Protein AF-A0AAU6HCB4-F1 (afdb_monomer_lite)

Structure (mmCIF, N/CA/C/O backbone):
data_AF-A0AAU6HCB4-F1
#
_entry.id   AF-A0AAU6HCB4-F1
#
loop_
_atom_site.group_PDB
_atom_site.id
_atom_site.type_symbol
_atom_site.label_atom_id
_atom_site.label_alt_id
_atom_site.label_comp_id
_atom_site.label_asym_id
_atom_site.label_entity_id
_atom_site.label_seq_id
_atom_site.pdbx_PDB_ins_code
_atom_site.Cartn_x
_atom_site.Cartn_y
_atom_site.Cartn_z
_atom_site.occupancy
_atom_site.B_iso_or_equiv
_atom_site.auth_seq_id
_atom_site.auth_comp_id
_atom_site.auth_asym_id
_atom_site.auth_atom_id
_atom_site.pdbx_PDB_model_num
ATOM 1 N N . MET A 1 1 ? 17.842 -34.068 -38.837 1.00 42.84 1 MET A N 1
ATOM 2 C CA . MET A 1 1 ? 18.271 -33.497 -37.543 1.00 42.84 1 MET A CA 1
ATOM 3 C C . MET A 1 1 ? 17.890 -32.027 -37.575 1.00 42.84 1 MET A C 1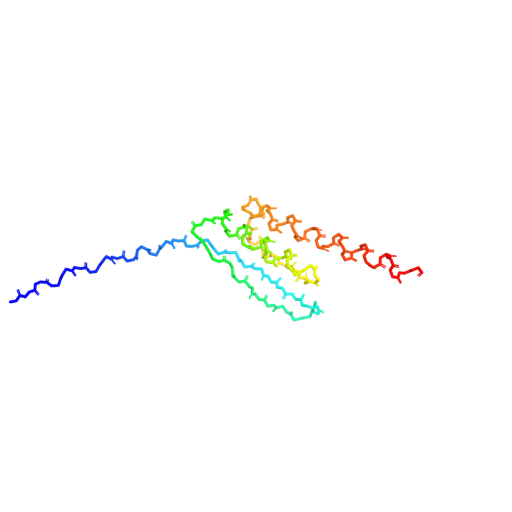
ATOM 5 O O . MET A 1 1 ? 18.542 -31.269 -38.276 1.00 42.84 1 MET A O 1
ATOM 9 N N . THR A 1 2 ? 16.770 -31.654 -36.957 1.00 51.44 2 THR A N 1
ATOM 10 C CA . THR A 1 2 ? 16.281 -30.265 -36.953 1.00 51.44 2 THR A CA 1
ATOM 11 C C . THR A 1 2 ? 16.811 -29.589 -35.698 1.00 51.44 2 THR A C 1
ATOM 13 O O . THR A 1 2 ? 16.559 -30.075 -34.598 1.00 51.44 2 THR A O 1
ATOM 16 N N . ALA A 1 3 ? 17.593 -28.52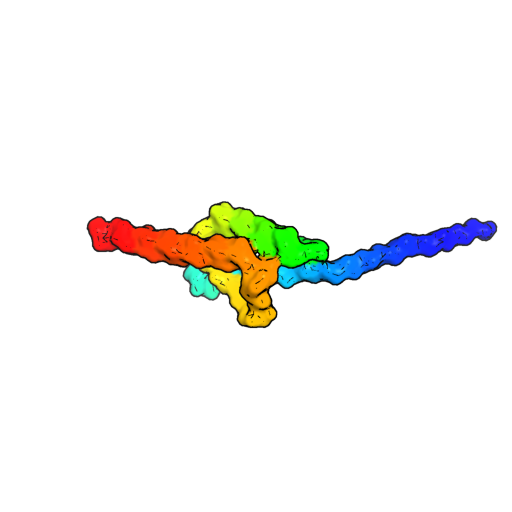3 -35.861 1.00 51.69 3 ALA A N 1
ATOM 17 C CA . ALA A 1 3 ? 18.108 -27.742 -34.746 1.00 51.69 3 ALA A CA 1
ATOM 18 C C . ALA A 1 3 ? 16.939 -27.056 -34.020 1.00 51.69 3 ALA A C 1
ATOM 20 O O . ALA A 1 3 ? 16.182 -26.308 -34.638 1.00 51.69 3 ALA A O 1
ATOM 21 N N . LEU A 1 4 ? 16.790 -27.329 -32.720 1.00 53.31 4 LEU A N 1
ATOM 22 C CA . LEU A 1 4 ? 15.953 -26.523 -31.836 1.00 53.31 4 LEU A CA 1
ATOM 23 C C . LEU A 1 4 ? 16.580 -25.126 -31.778 1.00 53.31 4 LEU A C 1
ATOM 25 O O . LEU A 1 4 ? 17.709 -24.976 -31.310 1.00 53.31 4 LEU A O 1
ATOM 29 N N . ALA A 1 5 ? 15.866 -24.115 -32.266 1.00 64.06 5 ALA A N 1
ATOM 30 C CA . ALA A 1 5 ? 16.219 -22.735 -31.970 1.00 64.06 5 ALA A CA 1
ATOM 31 C C . ALA A 1 5 ? 16.183 -22.543 -30.440 1.00 64.06 5 ALA A C 1
ATOM 33 O O . ALA A 1 5 ? 15.260 -23.057 -29.799 1.00 64.06 5 ALA A O 1
ATOM 34 N N . PRO A 1 6 ? 17.162 -21.847 -29.836 1.00 55.50 6 PRO A N 1
ATOM 35 C CA . PRO A 1 6 ? 17.092 -21.526 -28.420 1.00 55.50 6 PRO A CA 1
ATOM 36 C C . PRO A 1 6 ? 15.836 -20.685 -28.171 1.00 55.50 6 PRO A C 1
ATOM 38 O O . PRO A 1 6 ? 15.577 -19.720 -28.893 1.00 55.50 6 PRO A O 1
ATOM 41 N N . ALA A 1 7 ? 15.038 -21.081 -27.177 1.00 62.69 7 ALA A N 1
ATOM 42 C CA . ALA A 1 7 ? 13.929 -20.267 -26.699 1.00 62.69 7 ALA A CA 1
ATOM 43 C C . ALA A 1 7 ? 14.469 -18.873 -26.329 1.00 62.69 7 ALA A C 1
ATOM 45 O O . ALA A 1 7 ? 15.576 -18.795 -25.783 1.00 62.69 7 ALA A O 1
ATOM 46 N N . PRO A 1 8 ? 13.746 -17.778 -26.631 1.00 51.69 8 PRO A N 1
ATOM 47 C CA . PRO A 1 8 ? 14.146 -16.470 -26.140 1.00 51.69 8 PRO A CA 1
ATOM 48 C C . PRO A 1 8 ? 14.251 -16.575 -24.619 1.00 51.69 8 PRO A C 1
ATOM 50 O O . PRO A 1 8 ? 13.296 -16.990 -23.964 1.00 51.69 8 PRO A O 1
ATOM 53 N N . ALA A 1 9 ? 15.430 -16.272 -24.074 1.00 54.44 9 ALA A N 1
ATOM 54 C CA . ALA A 1 9 ? 15.582 -16.113 -22.642 1.00 54.44 9 ALA A CA 1
ATOM 55 C C . ALA A 1 9 ? 14.585 -15.030 -22.234 1.00 54.44 9 ALA A C 1
ATOM 57 O O . ALA A 1 9 ? 14.717 -13.881 -22.660 1.00 54.44 9 ALA A O 1
ATOM 58 N N . THR A 1 10 ? 13.544 -15.419 -21.498 1.00 53.25 10 THR A N 1
ATOM 59 C CA . THR A 1 10 ? 12.694 -14.472 -20.792 1.00 53.25 10 THR A CA 1
ATOM 60 C C . THR A 1 10 ? 13.654 -13.677 -19.928 1.00 53.25 10 THR A C 1
ATOM 62 O O . THR A 1 10 ? 14.250 -14.216 -19.001 1.00 53.25 10 THR A O 1
ATOM 65 N N . VAL A 1 11 ? 13.920 -12.436 -20.322 1.00 53.03 11 VAL A N 1
ATOM 66 C CA . VAL A 1 11 ? 14.580 -11.483 -19.445 1.00 53.03 11 VAL A CA 1
ATOM 67 C C . VAL A 1 11 ? 13.643 -11.402 -18.252 1.00 53.03 11 VAL A C 1
ATOM 69 O O . VAL A 1 11 ? 12.514 -10.937 -18.410 1.00 53.03 11 VAL A O 1
ATOM 72 N N . ASP A 1 12 ? 14.060 -11.957 -17.116 1.00 52.81 12 ASP A N 1
ATOM 73 C CA . ASP A 1 12 ? 13.495 -11.607 -15.820 1.00 52.81 12 ASP A CA 1
ATOM 74 C C . ASP A 1 12 ? 13.685 -10.093 -15.734 1.00 52.81 12 ASP A C 1
ATOM 76 O O . ASP A 1 12 ? 14.787 -9.595 -15.494 1.00 52.81 12 ASP A O 1
ATOM 80 N N . ALA A 1 13 ? 12.657 -9.345 -16.137 1.00 57.88 13 ALA A N 1
ATOM 81 C CA . ALA A 1 13 ? 12.622 -7.925 -15.882 1.00 57.88 13 ALA A CA 1
ATOM 82 C C . ALA A 1 13 ? 12.709 -7.817 -14.364 1.00 57.88 13 ALA A C 1
ATOM 84 O O . ALA A 1 13 ? 11.894 -8.429 -13.681 1.00 57.88 13 ALA A O 1
ATOM 85 N N . ASP A 1 14 ? 13.723 -7.119 -13.858 1.00 68.62 14 ASP A N 1
ATOM 86 C CA . ASP A 1 14 ? 13.866 -6.846 -12.432 1.00 68.62 14 ASP A CA 1
ATOM 87 C C . ASP A 1 14 ? 12.599 -6.085 -12.008 1.00 68.62 14 ASP A C 1
ATOM 89 O O . ASP A 1 14 ? 12.431 -4.898 -12.308 1.00 68.62 14 ASP A O 1
ATOM 93 N N . LEU A 1 15 ? 11.614 -6.824 -11.488 1.00 77.62 15 LEU A N 1
ATOM 94 C CA . LEU A 1 15 ? 10.328 -6.269 -11.109 1.00 77.62 15 LEU A CA 1
ATOM 95 C C . LEU A 1 15 ? 10.548 -5.488 -9.825 1.00 77.62 15 LEU A C 1
ATOM 97 O O . LEU A 1 15 ? 11.123 -5.979 -8.857 1.00 77.62 15 LEU A O 1
ATOM 101 N N . VAL A 1 16 ? 10.058 -4.257 -9.819 1.00 83.62 16 VAL A N 1
ATOM 102 C CA . VAL A 1 16 ? 9.971 -3.475 -8.600 1.00 83.62 16 VAL A CA 1
ATOM 103 C C . VAL A 1 16 ? 8.838 -4.060 -7.778 1.00 83.62 16 VAL A C 1
ATOM 105 O O . VAL A 1 16 ? 7.697 -4.102 -8.242 1.00 83.62 16 VAL A O 1
ATOM 108 N N . THR A 1 17 ? 9.163 -4.479 -6.562 1.00 85.62 17 THR A N 1
ATOM 109 C CA . THR A 1 17 ? 8.195 -4.980 -5.590 1.00 85.62 17 THR A CA 1
ATOM 110 C C . THR A 1 17 ? 8.019 -3.958 -4.476 1.00 85.62 17 THR A C 1
ATOM 112 O O . THR A 1 17 ? 8.984 -3.553 -3.830 1.00 85.62 17 THR A O 1
ATOM 115 N N . LEU A 1 18 ? 6.775 -3.561 -4.227 1.00 86.44 18 LEU A N 1
ATOM 116 C CA . LEU A 1 18 ? 6.372 -2.816 -3.038 1.00 86.44 18 LEU A CA 1
ATOM 117 C C . LEU A 1 18 ? 5.556 -3.735 -2.136 1.00 86.44 18 LEU A C 1
ATOM 119 O O . LEU A 1 18 ? 4.511 -4.230 -2.551 1.00 86.44 18 LEU A O 1
ATOM 123 N N . THR A 1 19 ? 5.990 -3.916 -0.892 1.00 89.44 19 THR A N 1
ATOM 124 C CA . THR A 1 19 ? 5.250 -4.708 0.096 1.00 89.44 19 THR A CA 1
ATOM 125 C C . THR A 1 19 ? 4.585 -3.789 1.110 1.00 89.44 19 THR A C 1
ATOM 127 O O . THR A 1 19 ? 5.261 -3.055 1.829 1.00 89.44 19 THR A O 1
ATOM 130 N N . LEU A 1 20 ? 3.257 -3.852 1.186 1.00 88.38 20 LEU A N 1
ATOM 131 C CA . LEU A 1 20 ? 2.456 -3.183 2.209 1.00 88.38 20 LEU A CA 1
ATOM 132 C C . LEU A 1 20 ? 2.006 -4.208 3.245 1.00 88.38 20 LEU A C 1
ATOM 134 O O . LEU A 1 20 ? 1.409 -5.219 2.885 1.00 88.38 20 LEU A O 1
ATOM 138 N N . HIS A 1 21 ? 2.238 -3.950 4.524 1.00 89.19 21 HIS A N 1
ATOM 139 C CA . HIS A 1 21 ? 1.615 -4.723 5.593 1.00 89.19 21 HIS A CA 1
ATOM 140 C C . HIS A 1 21 ? 0.260 -4.107 5.904 1.00 89.19 21 HIS A C 1
ATOM 142 O O . HIS A 1 21 ? 0.167 -2.913 6.171 1.00 89.19 21 HIS A O 1
ATOM 148 N N . VAL A 1 22 ? -0.800 -4.907 5.852 1.00 90.06 22 VAL A N 1
ATOM 149 C CA . VAL A 1 22 ? -2.166 -4.431 6.085 1.00 90.06 22 VAL A CA 1
ATOM 150 C C . VAL A 1 22 ? -2.824 -5.194 7.219 1.00 90.06 22 VAL A C 1
ATOM 152 O O . VAL A 1 22 ? -2.566 -6.385 7.409 1.00 90.06 22 VAL A O 1
ATOM 155 N N . SER A 1 23 ? -3.691 -4.518 7.959 1.00 88.06 23 SER A N 1
ATOM 156 C CA . SER A 1 23 ? -4.450 -5.102 9.056 1.00 88.06 23 SER A CA 1
ATOM 157 C C . SER A 1 23 ? -5.847 -4.495 9.126 1.00 88.06 23 SER A C 1
ATOM 159 O O . SER A 1 23 ? -6.008 -3.281 9.036 1.00 88.06 23 SER A O 1
ATOM 161 N N . ASP A 1 24 ? -6.857 -5.346 9.286 1.00 86.75 24 ASP A N 1
ATOM 162 C CA . ASP A 1 24 ? -8.254 -4.937 9.503 1.00 86.75 24 ASP A CA 1
ATOM 163 C C . ASP A 1 24 ? -8.548 -4.704 10.996 1.00 86.75 24 ASP A C 1
ATOM 165 O O . ASP A 1 24 ? -9.332 -3.838 11.368 1.00 86.75 24 ASP A O 1
ATOM 169 N N . ASP A 1 25 ? -7.861 -5.438 11.876 1.00 85.00 25 ASP A N 1
ATOM 170 C CA . ASP A 1 25 ? -8.080 -5.434 13.325 1.00 85.00 25 ASP A CA 1
ATOM 171 C C . ASP A 1 25 ? -6.938 -4.783 14.125 1.00 85.00 25 ASP A C 1
ATOM 173 O O . ASP A 1 25 ? -6.987 -4.756 15.358 1.00 85.00 25 ASP A O 1
ATOM 177 N N . GLN A 1 26 ? -5.903 -4.288 13.436 1.00 81.38 26 GLN A N 1
ATOM 178 C CA . GLN A 1 26 ? -4.638 -3.789 13.997 1.00 81.38 26 GLN A CA 1
ATOM 179 C C . GLN A 1 26 ? -3.896 -4.808 14.883 1.00 81.38 26 GLN A C 1
ATOM 181 O O . GLN A 1 26 ? -3.033 -4.438 15.683 1.00 81.38 26 GLN A O 1
ATOM 186 N N . LYS A 1 27 ? -4.216 -6.102 14.764 1.00 84.62 27 LYS A N 1
ATOM 187 C CA . LYS A 1 27 ? -3.573 -7.188 15.528 1.00 84.62 27 LYS A CA 1
ATOM 188 C C . LYS A 1 27 ? -2.932 -8.213 14.611 1.00 84.62 27 LYS A C 1
ATOM 190 O O . LYS A 1 27 ? -1.865 -8.731 14.935 1.00 84.62 27 LYS A O 1
ATOM 195 N N . THR A 1 28 ? -3.573 -8.498 13.484 1.00 88.31 28 THR A N 1
ATOM 196 C CA . THR A 1 28 ? -3.102 -9.458 12.493 1.00 88.31 28 THR A CA 1
ATOM 197 C C . THR A 1 28 ? -2.662 -8.708 11.247 1.00 88.31 28 THR A C 1
ATOM 199 O O . THR A 1 28 ? -3.472 -8.052 10.594 1.00 88.31 28 THR A O 1
ATOM 202 N N . TRP A 1 29 ? -1.374 -8.800 10.926 1.00 88.94 29 TRP A N 1
ATOM 203 C CA . TRP A 1 29 ? -0.768 -8.104 9.796 1.00 88.94 29 TRP A CA 1
ATOM 204 C C . TRP A 1 29 ? -0.486 -9.076 8.657 1.00 88.94 29 TRP A C 1
ATOM 206 O O . TRP A 1 29 ? 0.115 -10.133 8.857 1.00 88.94 29 TRP A O 1
ATOM 216 N N . HIS A 1 30 ? -0.913 -8.701 7.456 1.00 89.00 30 HIS A N 1
ATOM 217 C CA . HIS A 1 30 ? -0.732 -9.484 6.244 1.00 89.00 30 HIS A CA 1
ATOM 218 C C . HIS A 1 30 ? 0.092 -8.691 5.227 1.00 89.00 30 HIS A C 1
ATOM 220 O O . HIS A 1 30 ? -0.290 -7.569 4.895 1.00 89.00 30 HIS A O 1
ATOM 226 N N . PRO A 1 31 ? 1.201 -9.245 4.711 1.00 89.94 31 PRO A N 1
ATOM 227 C CA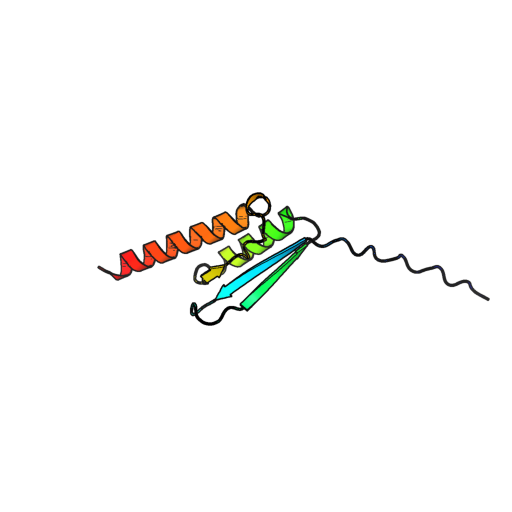 . PRO A 1 31 ? 1.945 -8.602 3.641 1.00 89.94 31 PRO A CA 1
ATOM 228 C C . PRO A 1 31 ? 1.186 -8.734 2.315 1.00 89.94 31 PRO A C 1
ATOM 230 O O . PRO A 1 31 ? 0.760 -9.824 1.930 1.00 89.94 31 PRO A O 1
ATOM 233 N N . ILE A 1 32 ? 1.054 -7.624 1.599 1.00 89.69 32 ILE A N 1
ATOM 234 C CA . ILE A 1 32 ? 0.531 -7.535 0.238 1.00 89.69 32 ILE A CA 1
ATOM 235 C C . ILE A 1 32 ? 1.647 -6.987 -0.644 1.00 89.69 32 ILE A C 1
ATOM 237 O O . ILE A 1 32 ? 2.094 -5.858 -0.451 1.00 89.69 32 ILE A O 1
ATOM 241 N N . ALA A 1 33 ? 2.090 -7.793 -1.604 1.00 89.38 33 ALA A N 1
ATOM 242 C CA . ALA A 1 33 ? 3.095 -7.396 -2.579 1.00 89.38 33 ALA A CA 1
ATOM 243 C C . ALA A 1 33 ? 2.434 -6.824 -3.840 1.00 89.38 33 ALA A C 1
ATOM 245 O O . ALA A 1 33 ? 1.451 -7.368 -4.349 1.00 89.38 33 ALA A O 1
ATOM 246 N N . PHE A 1 34 ? 2.996 -5.728 -4.337 1.00 88.44 34 PHE A N 1
ATOM 247 C CA . PHE A 1 34 ? 2.666 -5.111 -5.611 1.00 88.44 34 PHE A CA 1
ATOM 248 C C . PHE A 1 34 ? 3.906 -5.150 -6.494 1.00 88.44 34 PHE A C 1
ATOM 250 O O . PHE A 1 34 ? 4.893 -4.477 -6.200 1.00 88.44 34 PHE A O 1
ATOM 257 N N . ASP A 1 35 ? 3.835 -5.917 -7.577 1.00 89.00 35 ASP A N 1
ATOM 258 C CA . ASP A 1 35 ? 4.946 -6.114 -8.502 1.00 89.00 35 ASP A CA 1
ATOM 259 C C . ASP A 1 35 ? 4.704 -5.380 -9.819 1.00 89.00 35 ASP A C 1
ATOM 261 O O . ASP A 1 35 ? 3.599 -5.380 -10.372 1.00 89.00 35 ASP A O 1
ATOM 265 N N . GLY A 1 36 ? 5.753 -4.774 -10.369 1.00 84.88 36 GLY A N 1
ATOM 266 C CA . GLY A 1 36 ? 5.656 -4.130 -11.668 1.00 84.88 36 GLY A CA 1
ATOM 267 C C . GLY A 1 36 ? 6.993 -3.731 -12.261 1.00 84.88 36 GLY A C 1
ATOM 268 O O . GLY A 1 36 ? 7.986 -3.539 -11.574 1.00 84.88 36 GLY A O 1
ATOM 269 N N . GLU A 1 37 ? 7.004 -3.526 -13.573 1.00 84.50 37 GLU A N 1
ATOM 270 C CA . 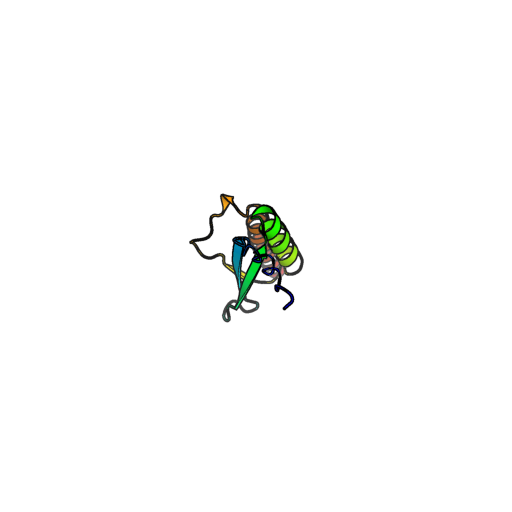GLU A 1 37 ? 8.221 -3.184 -14.321 1.00 84.50 37 GLU A CA 1
ATOM 271 C C . GLU A 1 37 ? 8.788 -1.794 -13.967 1.00 84.50 37 GLU A C 1
ATOM 273 O O . GLU A 1 37 ? 9.883 -1.441 -14.402 1.00 84.50 37 GLU A O 1
ATOM 278 N N . ARG A 1 38 ? 8.021 -0.945 -13.258 1.00 84.62 38 ARG A N 1
ATOM 279 C CA . ARG A 1 38 ? 8.408 0.432 -12.902 1.00 84.62 38 ARG A CA 1
ATOM 280 C C . ARG A 1 38 ? 7.827 0.866 -11.550 1.00 84.62 38 ARG A C 1
ATOM 282 O O . ARG A 1 38 ? 6.629 0.648 -11.342 1.00 84.62 38 ARG A O 1
ATOM 289 N N . PRO A 1 39 ? 8.567 1.640 -10.727 1.00 84.12 39 PRO A N 1
ATOM 290 C CA . PRO A 1 39 ? 8.061 2.153 -9.447 1.00 84.12 39 PRO A CA 1
ATOM 291 C C . PRO A 1 39 ? 6.772 2.967 -9.597 1.00 84.12 39 PRO A C 1
ATOM 293 O O . PRO A 1 39 ? 5.817 2.768 -8.862 1.00 84.12 39 PRO A O 1
ATOM 296 N N . ALA A 1 40 ? 6.675 3.812 -10.631 1.00 86.62 40 ALA A N 1
ATOM 297 C CA . ALA A 1 40 ? 5.479 4.622 -10.883 1.00 86.62 40 ALA A CA 1
ATOM 298 C C . ALA A 1 40 ? 4.220 3.796 -11.218 1.00 86.62 40 ALA A C 1
ATOM 300 O O . ALA A 1 40 ? 3.096 4.267 -11.024 1.00 86.62 40 ALA A O 1
ATOM 301 N N . TYR A 1 41 ? 4.393 2.590 -11.770 1.00 88.19 41 TYR A N 1
ATOM 302 C CA . TYR A 1 41 ? 3.280 1.682 -12.041 1.00 88.19 41 TYR A CA 1
ATOM 303 C C . TYR A 1 41 ? 2.800 1.027 -10.745 1.00 88.19 41 TYR A C 1
ATOM 305 O O . TYR A 1 41 ? 1.607 1.078 -10.445 1.00 88.19 41 TYR A O 1
ATO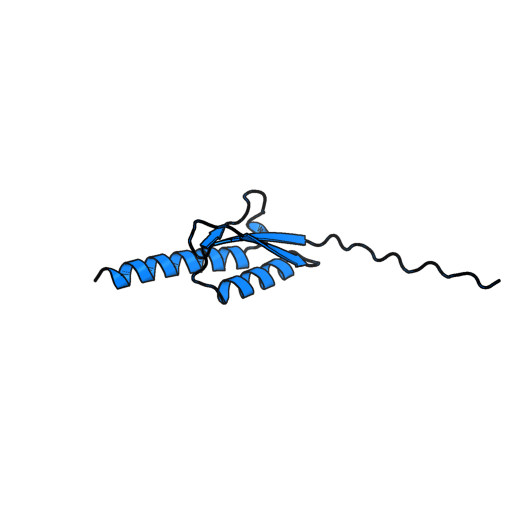M 313 N N . VAL A 1 42 ? 3.748 0.517 -9.959 1.00 90.06 42 VAL A N 1
ATOM 314 C CA . VAL A 1 42 ? 3.518 -0.071 -8.635 1.00 90.06 42 VAL A CA 1
ATOM 315 C C . VAL A 1 42 ? 2.864 0.945 -7.693 1.00 90.06 42 VAL A C 1
ATOM 317 O O . VAL A 1 42 ? 1.824 0.656 -7.109 1.00 90.06 42 VAL A O 1
ATOM 320 N N . ASP A 1 43 ? 3.369 2.182 -7.653 1.00 89.56 43 ASP A N 1
ATOM 321 C CA . ASP A 1 43 ? 2.808 3.291 -6.870 1.00 89.56 43 ASP A CA 1
ATOM 322 C C . ASP A 1 43 ? 1.343 3.576 -7.232 1.00 89.56 43 ASP A C 1
ATOM 324 O O . ASP A 1 43 ? 0.491 3.800 -6.376 1.00 89.56 43 ASP A O 1
ATOM 328 N N . LYS A 1 44 ? 1.008 3.541 -8.528 1.00 90.56 44 LYS A N 1
ATOM 329 C CA . LYS A 1 44 ? -0.373 3.749 -8.979 1.00 90.56 44 LYS A CA 1
ATOM 330 C C . LYS A 1 44 ? -1.284 2.588 -8.572 1.00 90.56 44 LYS A C 1
ATOM 332 O O . LYS A 1 44 ? -2.441 2.840 -8.236 1.00 90.56 44 LYS A O 1
ATOM 337 N N . GLN A 1 45 ? -0.804 1.349 -8.653 1.00 91.00 45 GLN A N 1
ATOM 338 C CA . GLN A 1 45 ? -1.582 0.167 -8.277 1.00 91.00 45 GLN A CA 1
ATOM 339 C C . GLN A 1 45 ? -1.839 0.118 -6.772 1.00 91.00 45 GLN A C 1
ATOM 341 O O . GLN A 1 45 ? -2.992 -0.018 -6.366 1.00 91.00 45 GLN A O 1
ATOM 346 N N . ALA A 1 46 ? -0.795 0.301 -5.965 1.00 89.81 46 ALA A N 1
ATOM 347 C CA . ALA A 1 46 ? -0.893 0.314 -4.513 1.00 89.81 46 ALA A CA 1
ATOM 348 C C . ALA A 1 46 ? -1.812 1.445 -4.024 1.00 89.81 46 ALA A C 1
ATOM 350 O O . ALA A 1 46 ? -2.750 1.191 -3.269 1.00 89.81 46 ALA A O 1
ATOM 351 N N . ALA A 1 47 ? -1.653 2.667 -4.544 1.00 90.12 47 ALA A N 1
ATOM 352 C CA . ALA A 1 47 ? -2.543 3.784 -4.218 1.00 90.12 47 ALA A CA 1
ATOM 353 C C . ALA A 1 47 ? -4.014 3.510 -4.584 1.00 90.12 47 ALA A C 1
ATOM 355 O O . ALA A 1 47 ? -4.919 3.809 -3.807 1.00 90.12 47 ALA A O 1
ATOM 356 N N . ALA A 1 48 ? -4.279 2.925 -5.758 1.00 91.69 48 ALA A N 1
ATOM 357 C CA . ALA A 1 48 ? -5.642 2.580 -6.160 1.00 91.69 48 ALA A CA 1
ATOM 358 C C . ALA A 1 48 ? -6.256 1.510 -5.244 1.00 91.69 48 ALA A C 1
ATOM 360 O O . ALA A 1 48 ? -7.416 1.633 -4.858 1.00 91.69 48 ALA A O 1
ATOM 361 N N . TRP A 1 49 ? -5.469 0.503 -4.862 1.00 90.81 49 TRP A N 1
ATOM 362 C CA . TRP A 1 49 ? -5.903 -0.564 -3.964 1.00 90.81 49 TRP A CA 1
ATOM 363 C C . TRP A 1 49 ? -6.232 -0.044 -2.557 1.00 90.81 49 TRP A C 1
ATOM 365 O O . TRP A 1 49 ? -7.250 -0.443 -1.986 1.00 90.81 49 TRP A O 1
ATOM 375 N N . LEU A 1 50 ? -5.413 0.880 -2.039 1.00 88.81 50 LEU A N 1
ATOM 376 C CA . LEU A 1 50 ? -5.631 1.570 -0.763 1.00 88.81 50 LEU A CA 1
ATOM 377 C C . LEU A 1 50 ? -6.883 2.442 -0.782 1.00 88.81 50 LEU A C 1
ATOM 379 O O . LEU A 1 50 ? -7.670 2.430 0.158 1.00 88.81 50 LEU A O 1
ATOM 383 N N . LYS A 1 51 ? -7.114 3.161 -1.882 1.00 87.69 51 LYS A N 1
ATOM 384 C CA . LYS A 1 51 ? -8.281 4.035 -2.031 1.00 87.69 51 LYS A CA 1
ATOM 385 C C . LYS A 1 51 ? -9.613 3.286 -1.926 1.00 87.69 51 LYS A C 1
ATOM 387 O O . LYS A 1 51 ? -10.600 3.858 -1.469 1.00 87.69 51 LYS A O 1
ATOM 392 N N . GLU A 1 52 ? -9.654 2.029 -2.361 1.00 86.94 52 GLU A N 1
ATOM 393 C CA . GLU A 1 52 ? -10.833 1.163 -2.228 1.00 86.94 52 GLU A CA 1
ATOM 394 C C . GLU A 1 52 ? -11.010 0.588 -0.813 1.00 86.94 52 GLU A C 1
ATOM 396 O O . GLU A 1 52 ? -12.053 0.004 -0.527 1.00 86.94 52 GLU A O 1
ATOM 401 N N . ARG A 1 53 ? -10.005 0.724 0.062 1.00 86.19 53 ARG A N 1
ATOM 402 C CA . ARG A 1 53 ? -9.946 0.115 1.401 1.00 86.19 53 ARG A CA 1
ATOM 403 C C . ARG A 1 53 ? -9.510 1.142 2.459 1.00 86.19 53 ARG A C 1
ATOM 405 O O . ARG A 1 53 ? -8.470 0.960 3.089 1.00 86.19 53 ARG A O 1
ATOM 412 N N . PRO A 1 54 ? -10.284 2.224 2.656 1.00 79.75 54 PRO A N 1
ATOM 413 C CA . PRO A 1 54 ? -9.903 3.319 3.549 1.00 79.75 54 PRO A CA 1
ATOM 414 C C . PRO A 1 54 ? -9.854 2.926 5.033 1.00 79.75 54 PRO A C 1
ATOM 416 O O . PRO A 1 54 ? -9.237 3.645 5.813 1.00 79.75 54 PRO A O 1
ATOM 419 N N . ASP A 1 55 ? -10.499 1.821 5.414 1.00 80.44 55 ASP A N 1
ATOM 420 C CA . ASP A 1 55 ? -10.615 1.365 6.804 1.00 80.44 55 ASP A CA 1
ATOM 421 C C . ASP A 1 55 ? -9.479 0.412 7.230 1.00 80.44 55 ASP A C 1
ATOM 423 O O . ASP A 1 55 ? -9.393 0.038 8.397 1.00 80.44 55 ASP A O 1
ATOM 427 N N . LEU A 1 56 ? -8.596 0.011 6.303 1.00 83.56 56 LEU A N 1
ATOM 428 C CA . LEU A 1 56 ? -7.448 -0.834 6.634 1.00 83.56 56 LEU A CA 1
ATOM 429 C C . LEU A 1 56 ? -6.326 -0.009 7.266 1.00 83.56 56 LEU A C 1
ATOM 431 O O . LEU A 1 56 ? -5.924 1.032 6.743 1.00 83.56 56 LEU A O 1
ATOM 435 N N . ALA A 1 57 ? -5.747 -0.534 8.344 1.00 84.62 57 ALA A N 1
ATOM 436 C CA . ALA A 1 57 ? -4.459 -0.075 8.834 1.00 84.62 57 ALA A CA 1
ATOM 437 C C . ALA A 1 57 ? -3.357 -0.571 7.894 1.00 84.62 57 ALA A C 1
ATOM 439 O O . ALA A 1 57 ? -3.378 -1.719 7.445 1.00 84.62 57 ALA A O 1
ATOM 440 N N . VAL A 1 58 ? -2.403 0.303 7.580 1.00 85.81 58 VAL A N 1
ATOM 441 C CA . VAL A 1 58 ? -1.356 0.035 6.592 1.00 85.81 58 VAL A CA 1
ATOM 442 C C . VAL A 1 58 ? -0.017 0.490 7.144 1.00 85.81 58 VAL A C 1
ATOM 444 O O . VAL A 1 58 ? 0.122 1.629 7.587 1.00 85.81 58 VAL A O 1
ATOM 447 N N . GLU A 1 59 ? 0.971 -0.387 7.055 1.00 85.69 59 GLU A N 1
ATOM 448 C CA . GLU A 1 59 ? 2.365 -0.135 7.382 1.00 85.69 59 GLU A CA 1
ATOM 449 C C . GLU A 1 59 ? 3.237 -0.423 6.157 1.00 85.69 59 GLU A C 1
ATOM 451 O O . GLU A 1 59 ? 3.029 -1.388 5.417 1.00 85.69 59 GLU A O 1
ATOM 456 N N . ILE A 1 60 ? 4.219 0.443 5.934 1.00 81.88 60 ILE A N 1
ATOM 457 C CA . ILE A 1 60 ? 5.261 0.262 4.926 1.00 81.88 60 ILE A CA 1
ATOM 458 C C . ILE A 1 60 ? 6.543 -0.122 5.653 1.00 81.88 60 ILE A C 1
ATOM 460 O O . ILE A 1 60 ? 6.843 0.429 6.712 1.00 81.88 60 ILE A O 1
ATOM 464 N N . ASP A 1 61 ? 7.292 -1.064 5.082 1.00 78.69 61 ASP A N 1
ATOM 465 C CA . ASP A 1 61 ? 8.603 -1.421 5.613 1.00 78.69 61 ASP A CA 1
ATOM 466 C C . ASP A 1 61 ? 9.566 -0.227 5.509 1.00 78.69 61 ASP A C 1
ATOM 468 O O . ASP A 1 61 ? 9.625 0.426 4.465 1.00 78.69 61 ASP A O 1
ATOM 472 N N . ASP A 1 62 ? 10.333 0.041 6.568 1.00 69.50 62 ASP A N 1
ATOM 473 C CA . ASP A 1 62 ? 11.245 1.194 6.660 1.00 69.50 62 ASP A CA 1
ATOM 474 C C . ASP A 1 62 ? 12.340 1.182 5.575 1.00 69.50 62 ASP A C 1
ATOM 476 O O . ASP A 1 62 ? 12.884 2.226 5.216 1.00 69.50 62 ASP A O 1
ATOM 480 N N . SER A 1 63 ? 12.623 0.016 4.981 1.00 74.81 63 SER A N 1
ATOM 481 C CA . SER A 1 63 ? 13.524 -0.104 3.829 1.00 74.81 63 SER A CA 1
ATOM 482 C C . SER A 1 63 ? 12.952 0.463 2.522 1.00 74.81 63 SER A C 1
ATOM 484 O O . SER A 1 63 ? 13.698 0.668 1.562 1.00 74.81 63 SER A O 1
ATOM 486 N N . THR A 1 64 ? 11.651 0.759 2.473 1.00 76.44 64 THR A N 1
ATOM 487 C CA . THR A 1 64 ? 10.981 1.315 1.294 1.00 76.44 64 THR A CA 1
ATOM 488 C C . THR A 1 64 ? 11.226 2.819 1.197 1.00 76.44 64 THR A C 1
ATOM 490 O O . THR A 1 64 ? 10.847 3.597 2.072 1.00 76.44 64 THR A O 1
ATOM 493 N N . CYS A 1 65 ? 11.802 3.272 0.083 1.00 75.00 65 CYS A N 1
ATOM 494 C CA . CYS A 1 65 ? 12.021 4.695 -0.142 1.00 75.00 65 CYS A CA 1
ATOM 495 C C . CYS A 1 65 ? 10.695 5.423 -0.428 1.00 75.00 65 C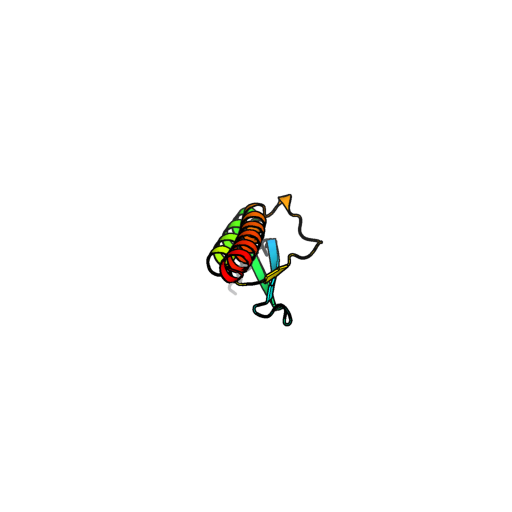YS A C 1
ATOM 497 O O . CYS A 1 65 ? 10.126 5.321 -1.516 1.00 75.00 65 CYS A O 1
ATOM 499 N N . TYR A 1 66 ? 10.233 6.240 0.523 1.00 69.06 66 TYR A N 1
ATOM 500 C CA . TYR A 1 66 ? 9.018 7.061 0.384 1.00 69.06 66 TYR A CA 1
ATOM 501 C C . TYR A 1 66 ? 9.009 7.961 -0.865 1.00 69.06 66 TYR A C 1
ATOM 503 O O . TYR A 1 66 ? 7.944 8.286 -1.389 1.00 69.06 66 TYR A O 1
ATOM 511 N N . GLY A 1 67 ? 10.187 8.362 -1.358 1.00 75.75 67 GLY A N 1
ATOM 512 C CA . GLY A 1 67 ? 10.320 9.179 -2.566 1.00 75.75 67 GLY A CA 1
ATOM 513 C C . GLY A 1 67 ? 9.936 8.454 -3.861 1.00 75.75 67 GLY A C 1
ATOM 514 O O . GLY A 1 67 ? 9.606 9.115 -4.844 1.00 75.75 67 GLY A O 1
ATOM 515 N N . GLU A 1 68 ? 9.950 7.120 -3.868 1.00 80.12 68 GLU A N 1
ATOM 516 C CA . GLU A 1 68 ? 9.628 6.308 -5.048 1.00 80.12 68 GLU A CA 1
ATOM 517 C C . GLU A 1 68 ? 8.126 6.021 -5.185 1.00 80.12 68 GLU A C 1
ATOM 519 O O . GLU A 1 68 ? 7.644 5.814 -6.301 1.00 80.12 68 GLU A O 1
ATOM 524 N N . PHE A 1 69 ? 7.376 6.090 -4.076 1.00 83.75 69 PHE A N 1
ATOM 525 C CA . PHE A 1 69 ? 5.944 5.765 -4.012 1.00 83.75 69 PHE A CA 1
ATOM 526 C C . PHE A 1 69 ? 5.092 6.901 -3.402 1.00 83.75 69 PHE A C 1
ATOM 528 O O . PHE A 1 69 ? 4.385 6.707 -2.404 1.00 83.75 69 PHE A O 1
ATOM 535 N N . PRO A 1 70 ? 5.141 8.123 -3.970 1.00 86.00 70 PRO A N 1
ATOM 536 C CA . PRO A 1 70 ? 4.491 9.289 -3.376 1.00 86.00 70 PRO A CA 1
ATOM 537 C C . PRO A 1 70 ? 2.959 9.201 -3.367 1.00 86.00 70 PRO A C 1
ATOM 539 O O . PRO A 1 70 ? 2.320 9.803 -2.502 1.00 86.00 70 PRO A O 1
ATOM 542 N N . ARG A 1 71 ? 2.326 8.492 -4.315 1.00 87.81 71 ARG A N 1
ATOM 543 C CA . ARG A 1 71 ? 0.854 8.376 -4.350 1.00 87.81 71 ARG A CA 1
ATOM 544 C C . ARG A 1 71 ? 0.358 7.424 -3.280 1.00 87.81 71 ARG A C 1
ATOM 546 O O . ARG A 1 71 ? -0.620 7.737 -2.611 1.00 87.81 71 ARG A O 1
ATOM 553 N N . THR A 1 72 ? 1.050 6.306 -3.104 1.00 86.00 72 THR A N 1
ATOM 554 C CA . THR A 1 72 ? 0.744 5.311 -2.076 1.00 86.00 72 THR A CA 1
ATOM 555 C C . THR A 1 72 ? 0.815 5.956 -0.697 1.00 86.00 72 THR A C 1
ATOM 557 O O . THR A 1 72 ? -0.133 5.865 0.078 1.00 86.00 72 THR A O 1
ATOM 560 N N . PHE A 1 73 ? 1.879 6.721 -0.436 1.00 83.69 73 PHE A N 1
ATOM 561 C CA . PHE A 1 73 ? 2.041 7.433 0.829 1.00 83.69 73 PHE A CA 1
ATOM 562 C C . PHE A 1 73 ? 0.952 8.491 1.069 1.00 83.69 73 PHE A C 1
ATOM 564 O O . PHE A 1 73 ? 0.417 8.596 2.173 1.00 83.69 73 PHE A O 1
ATOM 571 N N . ASN A 1 74 ? 0.565 9.243 0.033 1.00 86.06 74 ASN A N 1
ATOM 572 C CA . ASN A 1 74 ? -0.536 10.204 0.140 1.00 86.06 74 ASN A CA 1
ATOM 573 C C . ASN A 1 74 ? -1.869 9.531 0.508 1.00 86.06 74 ASN A C 1
ATOM 575 O O . ASN A 1 74 ? -2.605 10.070 1.333 1.00 86.06 74 ASN A O 1
ATOM 579 N N . GLU A 1 75 ? -2.181 8.364 -0.061 1.00 84.94 75 GLU A N 1
ATOM 580 C CA . GLU A 1 75 ? -3.410 7.627 0.273 1.00 84.94 75 GLU A CA 1
ATOM 581 C C . GLU A 1 75 ? -3.362 7.029 1.691 1.00 84.94 75 GLU A C 1
ATOM 583 O O . GLU A 1 75 ? -4.372 7.057 2.399 1.00 84.94 75 GLU A O 1
ATOM 588 N N . MET A 1 76 ? -2.194 6.574 2.162 1.00 82.75 76 MET A N 1
ATOM 589 C CA . MET A 1 76 ? -2.018 6.142 3.558 1.00 82.75 76 MET A CA 1
ATOM 590 C C . MET A 1 76 ? -2.285 7.292 4.537 1.00 82.75 76 MET A C 1
ATOM 592 O O . MET A 1 76 ? -3.079 7.149 5.467 1.00 82.75 76 MET A O 1
ATOM 596 N N . LEU A 1 77 ? -1.691 8.466 4.297 1.00 78.81 77 LEU A N 1
ATOM 597 C CA . LEU A 1 77 ? -1.922 9.652 5.128 1.00 78.81 77 LEU A CA 1
ATOM 598 C C . LEU A 1 77 ? -3.381 10.124 5.083 1.00 78.81 77 LEU A C 1
ATOM 600 O O . LEU A 1 77 ? -3.933 10.526 6.109 1.00 78.81 77 LEU A O 1
ATOM 604 N N . ALA A 1 78 ? -4.023 10.062 3.914 1.00 76.38 78 ALA A N 1
ATOM 605 C CA . ALA A 1 78 ? -5.434 10.406 3.768 1.00 76.38 78 ALA A CA 1
ATOM 606 C C . ALA A 1 78 ? -6.350 9.450 4.552 1.00 76.38 78 ALA A C 1
ATOM 608 O O . ALA A 1 78 ? -7.354 9.893 5.114 1.00 76.38 78 ALA A O 1
ATOM 609 N N . SER A 1 79 ? -5.996 8.165 4.627 1.00 69.94 79 SER A N 1
ATOM 610 C CA . SER A 1 79 ? -6.745 7.154 5.386 1.00 69.94 79 SER A CA 1
ATOM 611 C C . SER A 1 79 ? -6.632 7.396 6.896 1.00 69.94 79 SER A C 1
ATOM 613 O O . SER A 1 79 ? -7.651 7.469 7.581 1.00 69.94 79 SER A O 1
ATOM 615 N N . VAL A 1 80 ? -5.430 7.704 7.403 1.00 67.50 80 VAL A N 1
ATOM 616 C CA . VAL A 1 80 ? -5.219 8.096 8.815 1.00 67.50 80 VAL A CA 1
ATOM 617 C C . VAL A 1 80 ? -5.982 9.377 9.180 1.00 67.50 80 VAL A C 1
ATOM 619 O O . VAL A 1 80 ? -6.548 9.495 10.270 1.00 67.50 80 VAL A O 1
ATOM 622 N N . ALA A 1 81 ? -6.020 10.359 8.275 1.00 62.56 81 ALA A N 1
ATOM 623 C CA . ALA A 1 81 ? -6.773 11.593 8.494 1.00 62.56 81 ALA A CA 1
ATOM 624 C C . ALA A 1 81 ? -8.293 11.346 8.571 1.00 62.56 81 ALA A C 1
ATOM 626 O O . ALA A 1 81 ? -8.973 11.988 9.376 1.00 62.56 81 ALA A O 1
ATOM 627 N N . ARG A 1 82 ? -8.823 10.409 7.770 1.00 62.16 82 ARG A N 1
ATOM 628 C CA . ARG A 1 82 ? -10.243 10.017 7.790 1.00 62.16 82 ARG A CA 1
ATOM 629 C C . ARG A 1 82 ? -10.628 9.262 9.055 1.00 62.16 82 ARG A C 1
ATOM 631 O O . ARG A 1 82 ? -11.659 9.595 9.635 1.00 62.16 82 ARG A O 1
ATOM 638 N N . ASP A 1 83 ? -9.802 8.321 9.505 1.00 57.81 83 ASP A N 1
ATOM 639 C CA . ASP A 1 83 ? -10.031 7.589 10.757 1.00 57.81 83 ASP A CA 1
ATOM 640 C C . ASP A 1 83 ? -10.131 8.555 11.950 1.00 57.81 83 ASP A C 1
ATOM 642 O O . ASP A 1 83 ? -11.126 8.574 12.678 1.00 57.81 83 ASP A O 1
ATOM 646 N N . ARG A 1 84 ? -9.186 9.501 12.058 1.00 59.44 84 ARG A N 1
ATOM 647 C CA . ARG A 1 84 ? -9.243 10.561 13.079 1.00 59.44 84 ARG A CA 1
ATOM 648 C C . ARG A 1 84 ? -10.516 11.402 13.008 1.00 59.44 84 ARG A C 1
ATOM 650 O O . ARG A 1 84 ? -11.057 11.767 14.052 1.00 59.44 84 ARG A O 1
ATOM 657 N N . GLN A 1 85 ? -10.992 11.728 11.808 1.00 58.00 85 GLN A N 1
ATOM 658 C CA . GLN A 1 85 ? -12.221 12.501 11.637 1.00 58.00 85 GLN A CA 1
ATOM 659 C C . GLN A 1 85 ? -13.462 11.695 12.058 1.00 58.00 85 GLN A C 1
ATOM 661 O O . GLN A 1 85 ? -14.341 12.246 12.720 1.00 58.00 85 GLN A O 1
ATOM 666 N N . LEU A 1 86 ? -13.523 10.397 11.745 1.00 55.44 86 LEU A N 1
ATOM 667 C CA . LEU A 1 86 ? -14.610 9.504 12.166 1.00 55.44 86 LEU A CA 1
ATOM 668 C C . LEU A 1 86 ? -14.640 9.287 13.684 1.00 55.44 86 LEU A C 1
ATOM 670 O O . LEU A 1 86 ? -15.725 9.261 14.268 1.00 55.44 86 LEU A O 1
ATOM 674 N N . VAL A 1 87 ? -13.478 9.195 14.339 1.00 55.66 87 VAL A N 1
ATOM 675 C CA . VAL A 1 87 ? -13.385 9.147 15.809 1.00 55.66 87 VAL A CA 1
ATOM 676 C C . VAL A 1 87 ? -13.923 10.443 16.426 1.00 55.66 87 VAL A C 1
ATOM 678 O O . VAL A 1 87 ? -14.703 10.395 17.377 1.00 55.66 87 VAL A O 1
ATOM 681 N N . GLN A 1 88 ? -13.586 11.612 15.868 1.00 53.66 88 GLN A N 1
ATOM 682 C CA . GLN A 1 88 ? -14.100 12.889 16.383 1.00 53.66 88 GLN A CA 1
ATOM 683 C C . GLN A 1 88 ? -15.619 13.045 16.221 1.00 53.66 88 GLN A C 1
ATOM 685 O O . GLN A 1 88 ? -16.258 13.605 17.107 1.00 53.66 88 GLN A O 1
ATOM 690 N N . VAL A 1 89 ? -16.211 12.542 15.132 1.00 58.03 89 VAL A N 1
ATOM 691 C CA . VAL A 1 89 ? -17.664 12.646 14.890 1.00 58.03 89 VAL A CA 1
ATOM 692 C C . VAL A 1 89 ? -18.472 11.710 15.797 1.00 58.03 89 VAL A C 1
ATOM 694 O O . VAL A 1 89 ? -19.570 12.070 16.202 1.00 58.03 89 VAL A O 1
ATOM 697 N N . GLN A 1 90 ? -17.940 10.539 16.157 1.00 52.53 90 GLN A N 1
ATOM 698 C CA . GLN A 1 90 ? -18.632 9.574 17.028 1.00 52.53 90 GLN A CA 1
ATOM 699 C C . GLN A 1 90 ? -18.566 9.914 18.527 1.00 52.53 90 GLN A C 1
ATOM 701 O O . GLN A 1 90 ? -19.211 9.245 19.330 1.00 52.53 90 GLN A O 1
ATOM 706 N N . THR A 1 91 ? -17.800 10.938 18.920 1.00 53.28 91 THR A N 1
ATOM 707 C CA . THR A 1 91 ? -17.627 11.339 20.330 1.00 53.28 91 THR A CA 1
ATOM 708 C C . THR A 1 91 ? -18.528 12.526 20.729 1.00 53.28 91 THR A C 1
ATOM 710 O O . THR A 1 91 ? -18.215 13.241 21.681 1.00 53.28 91 THR A O 1
ATOM 713 N N . LEU A 1 92 ? -19.628 12.770 20.003 1.00 48.53 92 LEU A N 1
ATOM 714 C CA . LEU A 1 92 ? -20.586 13.860 20.252 1.00 48.53 92 LEU A CA 1
ATOM 715 C C . LEU A 1 92 ? -22.005 13.343 20.500 1.00 48.53 92 LEU A C 1
ATOM 717 O O . LEU A 1 92 ? -22.456 12.464 19.734 1.00 48.53 92 LEU A O 1
#

Secondary structure (DSSP, 8-state):
----PPPP-------EEEEEEEESSSSS-EEEEEEESSHHHHHHHHHHHHHT-TTSEEEE-TTS-TTT-HHHHHHHHHHHHHHHHHHHHHT-

Sequence (92 aa):
MTALAPAPATVDADLVTLTLHVSDDQKTWHPIAFDGERPAYVDKQAAAWLKERPDLAVEIDDSTCYGEFPRTFNEMLASVARDRQLVQVQTL

Radius of gyration: 19.05 Å; chains: 1; bounding box: 39×47×58 Å

pLDDT: mean 76.31, std 14.06, range [42.84, 91.69]

Foldseek 3Di:
DDDDDDDPPPPPLPWDKWWKWKDLPVPDTDIDIQTGNALVVSLVVLLVVLQVPLNIQIDGDPPDDCVSNVSNVVSNVVSVVVVVVVVVVVVD